Protein AF-A0A3D4HV06-F1 (afdb_monomer)

Solvent-accessible surface area (backbone atoms only — not comparable to full-atom values): 3987 Å² total; per-residue (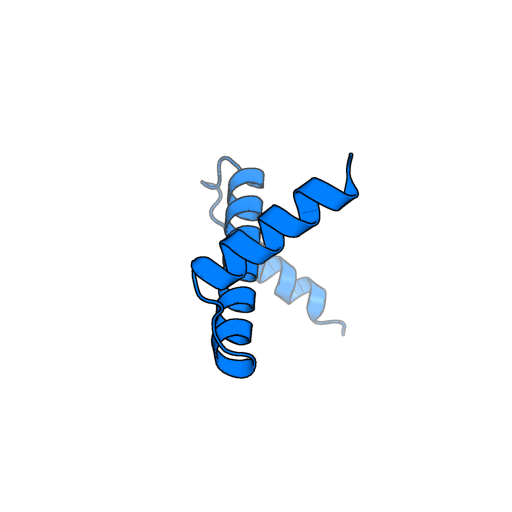Å²): 129,81,66,62,63,63,54,53,52,54,57,57,72,68,53,62,88,81,58,86,48,63,66,60,52,51,51,54,52,52,52,50,53,52,49,53,51,50,55,51,45,35,73,76,75,49,76,82,51,72,65,58,50,51,48,55,54,57,52,54,61,60,75,78,108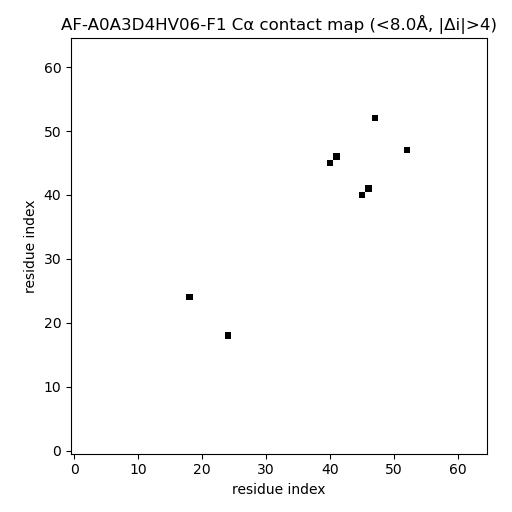

pLDDT: mean 77.78, std 12.25, range [46.16, 93.38]

Mean predicted aligned error: 12.36 Å

Sequence (65 aa):
MNNAKPAIMEHLNMISDDVKDEVEVLNRLYLLIHLEHSRKRCKTEGTISDDEVAEYFSQRKKTYI

Foldseek 3Di:
DPCPVVVVVVVVVPDDPVCPDPPVVVVVVVVVVVVVVVVVCCVVVNDDDPVRVVVVVVVVVVVVD

Structure (mmCIF, N/CA/C/O backbone):
data_AF-A0A3D4HV06-F1
#
_entry.id   AF-A0A3D4HV06-F1
#
loop_
_atom_site.group_PDB
_atom_site.id
_atom_site.type_symbol
_atom_site.label_atom_id
_atom_site.label_alt_id
_atom_site.label_comp_id
_atom_site.label_asym_id
_atom_site.label_entity_id
_atom_site.label_seq_id
_atom_site.pdbx_PDB_ins_code
_atom_site.Cartn_x
_atom_site.Cartn_y
_atom_site.Cartn_z
_atom_site.occupancy
_atom_site.B_iso_or_equiv
_atom_site.auth_seq_id
_atom_site.auth_comp_id
_atom_site.auth_asym_id
_atom_site.auth_atom_id
_atom_site.pdbx_PDB_model_num
ATOM 1 N N . MET A 1 1 ? 38.374 -2.697 -0.995 1.00 46.16 1 MET A N 1
ATOM 2 C CA . MET A 1 1 ? 37.788 -2.475 -2.336 1.00 46.16 1 MET A CA 1
ATOM 3 C C . MET A 1 1 ? 36.305 -2.219 -2.144 1.00 46.16 1 MET A C 1
ATOM 5 O O . MET A 1 1 ? 35.689 -2.935 -1.367 1.00 46.16 1 MET A O 1
ATOM 9 N N . ASN A 1 2 ? 35.765 -1.142 -2.718 1.00 53.78 2 ASN A N 1
ATOM 10 C CA . ASN A 1 2 ? 34.371 -0.761 -2.493 1.00 53.78 2 ASN A CA 1
ATOM 11 C C . ASN A 1 2 ? 33.464 -1.632 -3.381 1.00 53.78 2 ASN A C 1
ATOM 13 O O . ASN A 1 2 ? 33.310 -1.364 -4.571 1.00 53.78 2 ASN A O 1
ATOM 17 N N . ASN A 1 3 ? 32.914 -2.703 -2.804 1.00 67.75 3 ASN A N 1
ATOM 18 C CA . ASN A 1 3 ? 32.104 -3.712 -3.501 1.00 67.75 3 ASN A CA 1
ATOM 19 C C . ASN A 1 3 ? 30.706 -3.205 -3.908 1.00 67.75 3 ASN A C 1
ATOM 21 O O . ASN A 1 3 ? 29.926 -3.957 -4.482 1.00 67.75 3 ASN A O 1
ATOM 25 N N . ALA A 1 4 ? 30.386 -1.935 -3.648 1.00 68.31 4 ALA A N 1
ATOM 26 C CA . ALA A 1 4 ? 29.106 -1.340 -4.015 1.00 68.31 4 ALA A CA 1
ATOM 27 C C . ALA A 1 4 ? 28.916 -1.229 -5.538 1.00 68.31 4 ALA A C 1
ATOM 29 O O . ALA A 1 4 ? 27.830 -1.481 -6.047 1.00 68.31 4 ALA A O 1
ATOM 30 N N . LYS A 1 5 ? 29.974 -0.882 -6.285 1.00 68.62 5 LYS A N 1
ATOM 31 C CA . LYS A 1 5 ? 29.871 -0.631 -7.732 1.00 68.62 5 LYS A CA 1
ATOM 32 C C . LYS A 1 5 ? 29.534 -1.901 -8.540 1.00 68.62 5 LYS A C 1
ATOM 34 O O . LYS A 1 5 ? 28.632 -1.822 -9.367 1.00 68.62 5 LYS A O 1
ATOM 39 N N . PRO A 1 6 ? 30.177 -3.062 -8.301 1.00 77.12 6 PRO A N 1
ATOM 40 C CA . PRO A 1 6 ? 29.803 -4.315 -8.964 1.00 77.12 6 PRO A CA 1
ATOM 41 C C . PRO A 1 6 ? 28.381 -4.779 -8.622 1.00 77.12 6 PRO A C 1
ATOM 43 O O . PRO A 1 6 ? 27.646 -5.155 -9.525 1.00 77.12 6 PRO A O 1
ATOM 46 N N . ALA A 1 7 ? 27.974 -4.680 -7.351 1.00 72.75 7 ALA A N 1
ATOM 47 C CA . ALA A 1 7 ? 26.647 -5.108 -6.898 1.00 72.75 7 ALA A CA 1
ATOM 48 C C . ALA A 1 7 ? 25.509 -4.286 -7.533 1.00 72.75 7 ALA A C 1
ATOM 50 O O . ALA A 1 7 ? 24.469 -4.823 -7.902 1.00 72.75 7 ALA A O 1
ATOM 51 N N . ILE A 1 8 ? 25.721 -2.978 -7.710 1.00 70.94 8 ILE A N 1
ATOM 52 C CA . ILE A 1 8 ? 24.756 -2.109 -8.397 1.00 70.94 8 ILE A CA 1
ATOM 53 C C . ILE A 1 8 ? 24.651 -2.481 -9.883 1.00 70.94 8 ILE A C 1
ATOM 55 O O . ILE A 1 8 ? 23.545 -2.564 -10.409 1.00 70.94 8 ILE A O 1
ATOM 59 N N . MET A 1 9 ? 25.778 -2.741 -10.557 1.00 72.06 9 MET A N 1
ATOM 60 C CA . MET A 1 9 ? 25.779 -3.133 -11.975 1.00 72.06 9 MET A CA 1
ATOM 61 C C . MET A 1 9 ? 25.100 -4.486 -12.206 1.00 72.06 9 MET A C 1
ATOM 63 O O . MET A 1 9 ? 24.391 -4.651 -13.192 1.00 72.06 9 MET A O 1
ATOM 67 N N . GLU A 1 10 ? 25.282 -5.440 -11.293 1.00 78.44 10 GLU A N 1
ATOM 68 C CA . GLU A 1 10 ? 24.610 -6.740 -11.348 1.00 78.44 10 GLU A CA 1
ATOM 69 C C . GLU A 1 10 ? 23.087 -6.585 -11.260 1.00 78.44 10 GLU A C 1
ATOM 71 O O . GLU A 1 10 ? 22.369 -7.155 -12.076 1.00 78.44 10 GLU A O 1
ATOM 76 N N . HIS A 1 11 ? 22.589 -5.739 -10.354 1.00 72.44 11 HIS A N 1
ATOM 77 C CA . HIS A 1 11 ? 21.156 -5.464 -10.252 1.00 72.44 11 HIS A CA 1
ATOM 78 C C . HIS A 1 11 ? 20.582 -4.745 -11.473 1.00 72.44 11 HIS A C 1
ATOM 80 O O . HIS A 1 11 ? 19.485 -5.091 -11.904 1.00 72.44 11 HIS A O 1
ATOM 86 N N . LEU A 1 12 ? 21.311 -3.787 -12.051 1.00 64.25 12 LEU A N 1
ATOM 87 C CA . LEU A 1 12 ? 20.877 -3.090 -13.265 1.00 64.25 12 LEU A CA 1
ATOM 88 C C . LEU A 1 12 ? 20.814 -4.035 -14.473 1.00 64.25 12 LEU A C 1
ATOM 90 O O . LEU A 1 12 ? 19.861 -3.966 -15.238 1.00 64.25 12 LEU A O 1
ATOM 94 N N . ASN A 1 13 ? 21.758 -4.973 -14.592 1.00 70.62 13 ASN A N 1
ATOM 95 C CA . ASN A 1 13 ? 21.770 -5.978 -15.661 1.00 70.62 13 ASN A CA 1
ATOM 96 C C . ASN A 1 13 ? 20.640 -7.020 -15.552 1.00 70.62 13 ASN A C 1
ATOM 98 O O . ASN A 1 13 ? 20.401 -7.762 -16.501 1.00 70.62 13 ASN A O 1
ATOM 102 N N . MET A 1 14 ? 19.970 -7.121 -14.399 1.00 73.69 14 MET A N 1
ATOM 103 C CA . MET A 1 14 ? 18.802 -7.992 -14.214 1.00 73.69 14 MET A CA 1
ATOM 104 C C . MET A 1 14 ? 17.481 -7.299 -14.572 1.00 73.69 14 MET A C 1
ATOM 106 O O . MET A 1 14 ? 16.439 -7.958 -14.610 1.00 73.69 14 MET A O 1
ATOM 110 N N . ILE A 1 15 ? 17.500 -5.986 -14.811 1.00 67.56 15 ILE A N 1
ATOM 111 C CA . ILE A 1 15 ? 16.334 -5.244 -15.286 1.00 67.56 15 ILE A CA 1
ATOM 112 C C . ILE A 1 15 ? 16.186 -5.549 -16.776 1.00 67.56 15 ILE A C 1
ATOM 114 O O . ILE A 1 15 ? 17.125 -5.401 -17.548 1.00 67.56 15 ILE A O 1
ATOM 118 N N . SER A 1 16 ? 15.013 -6.040 -17.172 1.00 66.06 16 SER A N 1
ATOM 119 C CA . SER A 1 16 ? 14.737 -6.390 -18.564 1.00 66.06 16 SER A CA 1
ATOM 120 C C . SER A 1 16 ? 14.787 -5.148 -19.461 1.00 66.06 16 SER A C 1
ATOM 122 O O . SER A 1 16 ? 14.140 -4.151 -19.148 1.00 66.06 16 SER A O 1
ATOM 124 N N . ASP A 1 17 ? 15.464 -5.239 -20.609 1.00 65.94 17 ASP A N 1
ATOM 125 C CA . ASP A 1 17 ? 15.460 -4.191 -21.646 1.00 65.94 17 ASP A CA 1
ATOM 126 C C . ASP A 1 17 ? 14.045 -3.906 -22.206 1.00 65.94 17 ASP A C 1
ATOM 128 O O . ASP A 1 17 ? 13.811 -2.870 -22.826 1.00 65.94 17 ASP A O 1
ATOM 132 N N . ASP A 1 18 ? 13.073 -4.799 -21.958 1.00 64.12 18 ASP A N 1
ATOM 133 C CA . ASP A 1 18 ? 11.651 -4.610 -22.284 1.00 64.12 18 ASP A CA 1
ATOM 134 C C . ASP A 1 18 ? 10.914 -3.678 -21.301 1.00 64.12 18 ASP A C 1
ATOM 136 O O . ASP A 1 18 ? 9.706 -3.450 -21.446 1.00 64.12 18 ASP A O 1
ATOM 140 N N . VAL A 1 19 ? 11.607 -3.106 -20.309 1.00 61.81 19 VAL A N 1
ATOM 141 C CA . VAL A 1 19 ? 11.094 -1.998 -19.491 1.00 61.81 19 VAL A CA 1
ATOM 142 C C . VAL A 1 19 ? 11.012 -0.750 -20.374 1.00 61.81 19 VAL A C 1
ATOM 144 O O . VAL A 1 19 ? 11.855 0.136 -20.353 1.00 61.81 19 VAL A O 1
ATOM 147 N N . LYS A 1 20 ? 9.958 -0.691 -21.192 1.00 60.81 20 LYS A N 1
ATOM 148 C CA . LYS A 1 20 ? 9.695 0.415 -22.126 1.00 60.81 20 LYS A CA 1
ATOM 149 C C . LYS A 1 20 ? 9.451 1.753 -21.423 1.00 60.81 20 LYS A C 1
ATOM 151 O O . LYS A 1 20 ? 9.524 2.788 -22.076 1.00 60.81 20 LYS A O 1
ATOM 156 N N . ASP A 1 21 ? 9.148 1.724 -20.125 1.00 72.94 21 ASP A N 1
ATOM 157 C CA . ASP A 1 21 ? 8.899 2.905 -19.307 1.00 72.94 21 ASP A CA 1
ATOM 158 C C . ASP A 1 21 ? 9.531 2.738 -17.914 1.00 72.94 21 ASP A C 1
ATOM 160 O O . ASP A 1 21 ? 8.920 2.257 -16.954 1.00 72.94 21 ASP A O 1
ATOM 164 N N . GLU A 1 22 ? 10.806 3.114 -17.814 1.00 74.19 22 GLU A N 1
ATOM 165 C CA . GLU A 1 22 ? 11.559 3.138 -16.556 1.00 74.19 22 GLU A CA 1
ATOM 166 C C . GLU A 1 22 ? 10.845 3.967 -15.474 1.00 74.19 22 GLU A C 1
ATOM 168 O O . GLU A 1 22 ? 10.886 3.616 -14.292 1.00 74.19 22 GLU A O 1
ATOM 173 N N . VAL A 1 23 ? 10.137 5.035 -15.864 1.00 77.00 23 VAL A N 1
ATOM 174 C CA . VAL A 1 23 ? 9.393 5.903 -14.940 1.00 77.00 23 VAL A CA 1
ATOM 175 C C . VAL A 1 23 ? 8.201 5.155 -14.354 1.00 77.00 23 VAL A C 1
ATOM 177 O O . VAL A 1 23 ? 7.954 5.230 -13.148 1.00 77.00 23 VAL A O 1
ATOM 180 N N . GLU A 1 24 ? 7.481 4.387 -15.169 1.00 76.50 24 GLU A N 1
ATOM 181 C CA . GLU A 1 24 ? 6.395 3.538 -14.683 1.00 76.50 24 GLU A CA 1
ATOM 182 C C . GLU A 1 24 ? 6.900 2.487 -13.683 1.00 76.50 24 GLU A C 1
ATOM 184 O O . GLU A 1 24 ? 6.283 2.276 -12.633 1.00 76.50 24 GLU A O 1
ATOM 189 N N . VAL A 1 25 ? 8.047 1.862 -13.958 1.00 81.38 25 VAL A N 1
ATOM 190 C CA . VAL A 1 25 ? 8.656 0.890 -13.039 1.00 81.38 25 VAL A CA 1
ATOM 191 C C . VAL A 1 25 ? 9.057 1.545 -11.720 1.00 81.38 25 VAL A C 1
ATOM 193 O O . VAL A 1 25 ? 8.729 1.012 -10.657 1.00 81.38 25 VAL A O 1
ATOM 196 N N . LEU A 1 26 ? 9.684 2.722 -11.759 1.00 83.12 26 LEU A N 1
ATOM 197 C CA . LEU A 1 26 ? 10.025 3.478 -10.552 1.00 83.12 26 LEU A CA 1
ATOM 198 C C . LEU A 1 26 ? 8.779 3.859 -9.741 1.00 83.12 26 LEU A C 1
ATOM 200 O O . LEU A 1 26 ? 8.768 3.690 -8.520 1.00 83.12 26 LEU A O 1
ATOM 204 N N . ASN A 1 27 ? 7.703 4.290 -10.403 1.00 78.25 27 ASN A N 1
ATOM 205 C CA . ASN A 1 27 ? 6.431 4.597 -9.747 1.00 78.25 27 ASN A CA 1
ATOM 206 C C . ASN A 1 27 ? 5.828 3.363 -9.063 1.00 78.25 27 ASN A C 1
ATOM 208 O O . ASN A 1 27 ? 5.383 3.436 -7.915 1.00 78.25 27 ASN A O 1
ATOM 212 N N . ARG A 1 28 ? 5.844 2.206 -9.733 1.00 80.00 28 ARG A N 1
ATOM 213 C CA . ARG A 1 28 ? 5.356 0.942 -9.161 1.00 80.00 28 ARG A CA 1
ATOM 214 C C . ARG A 1 28 ? 6.197 0.503 -7.959 1.00 80.00 28 ARG A C 1
ATOM 216 O O . ARG A 1 28 ? 5.633 0.095 -6.945 1.00 80.00 28 ARG A O 1
ATOM 223 N N . LEU A 1 29 ? 7.523 0.629 -8.033 1.00 85.62 29 LEU A N 1
ATOM 224 C CA . LEU A 1 29 ? 8.424 0.330 -6.913 1.00 85.62 29 LEU A CA 1
ATOM 225 C C . LEU A 1 29 ? 8.169 1.251 -5.715 1.00 85.62 29 LEU A C 1
ATOM 227 O O . LEU A 1 29 ? 8.080 0.779 -4.582 1.00 85.62 29 LEU A O 1
ATOM 231 N N . TYR A 1 30 ? 7.985 2.547 -5.961 1.00 84.19 30 TYR A N 1
ATOM 232 C CA . TYR A 1 30 ? 7.631 3.512 -4.924 1.00 84.19 30 TYR A CA 1
ATOM 233 C C . TYR A 1 30 ? 6.317 3.139 -4.220 1.00 84.19 30 TYR A C 1
ATOM 235 O O . TYR A 1 30 ? 6.262 3.103 -2.988 1.00 84.19 30 TYR A O 1
ATOM 243 N N . LEU A 1 31 ? 5.279 2.778 -4.984 1.00 87.44 31 LEU A N 1
ATOM 244 C CA . LEU A 1 31 ? 4.000 2.321 -4.430 1.00 87.44 31 LEU A CA 1
ATOM 245 C C . LEU A 1 31 ? 4.159 1.062 -3.568 1.00 87.44 31 LEU A C 1
ATOM 247 O O . LEU A 1 31 ? 3.570 0.987 -2.489 1.00 87.44 31 LEU A O 1
ATOM 251 N N . LEU A 1 32 ? 4.976 0.097 -3.999 1.00 89.44 32 LEU A N 1
ATOM 252 C CA . LEU A 1 32 ? 5.242 -1.121 -3.229 1.00 89.44 32 LEU A CA 1
ATOM 253 C C . LEU A 1 32 ? 5.922 -0.820 -1.888 1.00 89.44 32 LEU A C 1
ATOM 255 O O . LEU A 1 32 ? 5.489 -1.345 -0.861 1.00 89.44 32 LEU A O 1
ATOM 259 N N . ILE A 1 33 ? 6.928 0.060 -1.875 1.00 90.81 33 ILE A N 1
ATOM 260 C CA . ILE A 1 33 ? 7.612 0.482 -0.641 1.00 90.81 33 ILE A CA 1
ATOM 261 C C . ILE A 1 33 ? 6.621 1.148 0.320 1.00 90.81 33 ILE A C 1
ATOM 263 O O . ILE A 1 33 ? 6.590 0.829 1.512 1.00 90.81 33 ILE A O 1
ATOM 267 N N . HIS A 1 34 ? 5.776 2.045 -0.193 1.00 91.25 34 HIS A N 1
ATOM 268 C CA . HIS A 1 34 ? 4.750 2.707 0.611 1.00 91.25 34 HIS A CA 1
ATOM 269 C C . HIS A 1 34 ? 3.736 1.724 1.193 1.00 91.25 34 HIS A C 1
ATOM 271 O O . HIS A 1 34 ? 3.369 1.838 2.366 1.00 91.25 34 HIS A O 1
ATOM 277 N N . LEU A 1 35 ? 3.314 0.738 0.405 1.00 91.94 35 LEU A N 1
ATOM 278 C CA . LEU A 1 35 ? 2.363 -0.277 0.838 1.00 91.94 35 LEU A CA 1
ATOM 279 C C . LEU A 1 35 ? 2.968 -1.198 1.902 1.00 91.94 35 LEU A C 1
ATOM 281 O O . LEU A 1 35 ? 2.319 -1.494 2.906 1.0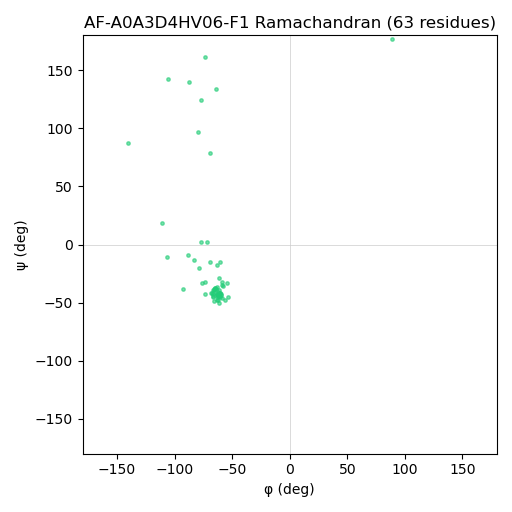0 91.94 35 LEU A O 1
ATOM 285 N N . GLU A 1 36 ? 4.227 -1.608 1.741 1.00 93.38 36 GLU A N 1
ATOM 286 C CA . GLU A 1 36 ? 4.927 -2.400 2.752 1.00 93.38 36 GLU A CA 1
ATOM 287 C C . GLU A 1 36 ? 5.091 -1.619 4.061 1.00 93.38 36 GLU A C 1
ATOM 289 O O . GLU A 1 36 ? 4.833 -2.155 5.144 1.00 93.38 36 GLU A O 1
ATOM 294 N N . HIS A 1 37 ? 5.471 -0.343 3.974 1.00 92.06 37 HIS A N 1
ATOM 295 C CA . HIS A 1 37 ? 5.596 0.525 5.138 1.00 92.06 37 HIS A CA 1
ATOM 296 C C . HIS A 1 37 ? 4.246 0.703 5.846 1.00 92.06 37 HIS A C 1
ATOM 298 O O . HIS A 1 37 ? 4.160 0.500 7.057 1.00 92.06 37 HIS A O 1
ATOM 304 N N . SER A 1 38 ? 3.177 0.992 5.100 1.00 88.12 38 SER A N 1
ATOM 305 C CA . SER A 1 38 ? 1.818 1.079 5.645 1.00 88.12 38 SER A CA 1
ATOM 306 C C . SER A 1 38 ? 1.423 -0.217 6.358 1.00 88.12 38 SER A C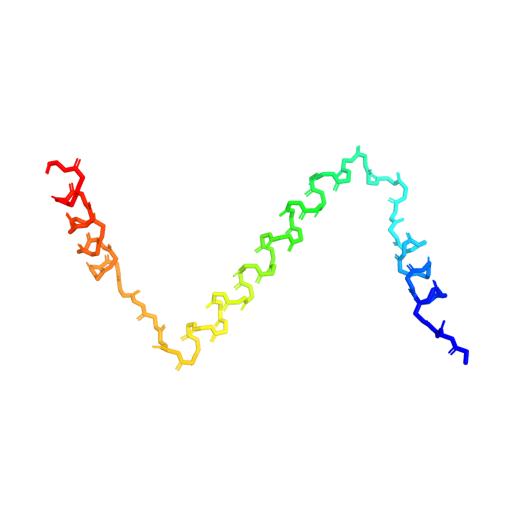 1
ATOM 308 O O . SER A 1 38 ? 1.023 -0.183 7.519 1.00 88.12 38 SER A O 1
ATOM 310 N N . ARG A 1 39 ? 1.656 -1.377 5.733 1.00 90.69 39 ARG A N 1
ATOM 311 C CA . ARG A 1 39 ? 1.361 -2.686 6.330 1.00 90.69 39 ARG A CA 1
ATOM 312 C C . ARG A 1 39 ? 2.157 -2.950 7.610 1.00 90.69 39 ARG A C 1
ATOM 314 O O . ARG A 1 39 ? 1.613 -3.542 8.540 1.00 90.69 39 ARG A O 1
ATOM 321 N N . LYS A 1 40 ? 3.433 -2.551 7.670 1.00 93.00 40 LYS A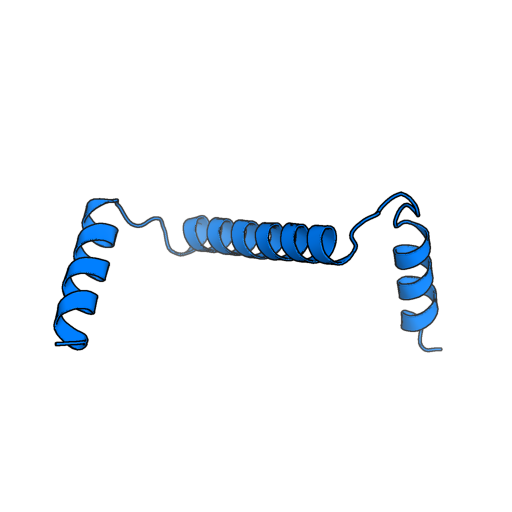 N 1
ATOM 322 C CA . LYS A 1 40 ? 4.250 -2.650 8.893 1.00 93.00 40 LYS A CA 1
ATOM 323 C C . LYS A 1 40 ? 3.667 -1.786 10.005 1.00 93.00 40 LYS A C 1
ATOM 325 O O . LYS A 1 40 ? 3.448 -2.307 11.093 1.00 93.00 40 LYS A O 1
ATOM 330 N N . ARG A 1 41 ? 3.334 -0.528 9.707 1.00 89.94 41 ARG A N 1
ATOM 331 C CA . ARG A 1 41 ? 2.714 0.387 10.673 1.00 89.94 41 ARG A CA 1
ATOM 332 C C . ARG A 1 41 ? 1.384 -0.138 11.190 1.00 89.94 41 ARG A C 1
ATOM 334 O O . ARG A 1 41 ? 1.190 -0.169 12.395 1.00 89.94 41 ARG A O 1
ATOM 341 N N . CYS A 1 42 ? 0.525 -0.672 10.322 1.00 91.00 42 CYS A N 1
ATOM 342 C CA . CYS A 1 42 ? -0.733 -1.280 10.758 1.00 91.00 42 CYS A CA 1
ATOM 343 C C . CYS A 1 42 ? -0.529 -2.443 11.7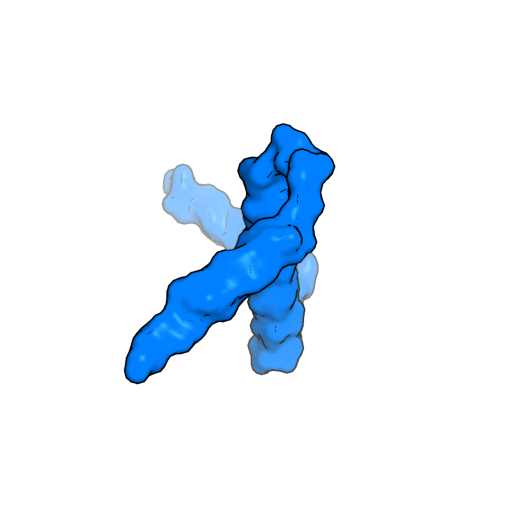42 1.00 91.00 42 CYS A C 1
ATOM 345 O O . CYS A 1 42 ? -1.349 -2.651 12.630 1.00 91.00 42 CYS A O 1
ATOM 347 N N . LYS A 1 43 ? 0.566 -3.203 11.611 1.00 90.06 43 LYS A N 1
ATOM 348 C CA . LYS A 1 43 ? 0.897 -4.288 12.547 1.00 90.06 43 LYS A CA 1
ATOM 349 C C . LYS A 1 43 ? 1.453 -3.787 13.881 1.00 90.06 43 LYS A C 1
ATOM 351 O O . LYS A 1 43 ? 1.257 -4.464 14.882 1.00 90.06 43 LYS A O 1
ATOM 356 N N . THR A 1 44 ? 2.186 -2.675 13.892 1.00 91.62 44 THR A N 1
ATOM 357 C CA . THR A 1 44 ? 2.863 -2.158 15.095 1.00 91.62 44 THR A CA 1
ATOM 358 C C . THR A 1 44 ? 2.022 -1.153 15.871 1.00 91.62 44 THR A C 1
ATOM 360 O O . THR A 1 44 ? 2.046 -1.151 17.094 1.00 91.62 44 THR A O 1
ATOM 363 N N . GLU A 1 45 ? 1.296 -0.296 15.159 1.00 90.50 45 GLU A N 1
ATOM 364 C CA . GLU A 1 45 ? 0.514 0.823 15.697 1.00 90.50 45 GLU A CA 1
ATOM 365 C C . GLU A 1 45 ? -0.999 0.541 15.663 1.00 90.50 45 GLU A C 1
ATOM 367 O O . GLU A 1 45 ? -1.768 1.269 16.281 1.00 90.50 45 GLU A O 1
ATOM 372 N N . GLY A 1 46 ? -1.428 -0.525 14.977 1.00 85.19 46 GLY A N 1
ATOM 373 C CA . GLY A 1 46 ? -2.838 -0.841 14.759 1.00 85.19 46 GLY A CA 1
ATOM 374 C C . GLY A 1 46 ? -3.416 -0.185 13.501 1.00 85.19 46 GLY A C 1
ATOM 375 O O . GLY A 1 46 ? -2.740 0.537 12.765 1.00 85.19 46 GLY A O 1
ATOM 376 N N . THR A 1 47 ? -4.680 -0.479 13.216 1.00 86.75 47 THR A N 1
ATOM 377 C CA . THR A 1 47 ? -5.434 0.104 12.099 1.00 86.75 47 THR A CA 1
ATOM 378 C C . THR A 1 47 ? -6.432 1.123 12.621 1.00 86.75 47 THR A C 1
ATOM 380 O O . THR A 1 47 ? -7.060 0.883 13.647 1.00 86.75 47 THR A O 1
ATOM 383 N N . ILE A 1 48 ? -6.614 2.206 11.875 1.00 85.19 48 ILE A N 1
ATOM 384 C CA . ILE A 1 48 ? -7.704 3.161 12.079 1.00 85.19 48 ILE A CA 1
ATOM 385 C C . ILE A 1 48 ? -8.939 2.704 11.306 1.00 85.19 48 ILE A C 1
ATOM 387 O O . ILE A 1 48 ? -8.828 2.193 10.190 1.00 85.19 48 ILE A O 1
ATOM 391 N N . SER A 1 49 ? -10.097 2.860 11.930 1.00 87.75 49 SER A N 1
ATOM 392 C CA . SER A 1 49 ? -11.411 2.598 11.351 1.00 87.75 49 SER A CA 1
ATOM 393 C C . SER A 1 49 ? -11.809 3.670 10.336 1.00 87.75 49 SER A C 1
ATOM 395 O O . SER A 1 49 ? -11.283 4.786 10.338 1.00 87.75 49 SER A O 1
ATOM 397 N N . ASP A 1 50 ? -12.780 3.341 9.484 1.00 88.75 50 ASP A N 1
ATOM 398 C CA . ASP A 1 50 ? -13.314 4.279 8.492 1.00 88.75 50 ASP A CA 1
ATOM 399 C C . ASP A 1 50 ? -13.893 5.544 9.150 1.00 88.75 50 ASP A C 1
ATOM 401 O O . ASP A 1 50 ? -13.731 6.643 8.617 1.00 88.75 50 ASP A O 1
ATOM 405 N N . ASP A 1 51 ? -14.490 5.407 10.338 1.00 91.12 51 ASP A N 1
ATOM 406 C CA . ASP A 1 51 ? -15.031 6.525 11.116 1.00 91.12 51 ASP A CA 1
ATOM 407 C C . ASP A 1 51 ? -13.918 7.459 11.621 1.00 91.12 51 ASP A C 1
ATOM 409 O O . ASP A 1 51 ? -14.016 8.678 11.472 1.00 91.12 51 ASP A O 1
ATOM 413 N N . GLU A 1 52 ? -12.814 6.907 12.138 1.00 86.44 52 GLU A N 1
ATOM 414 C CA . GLU A 1 52 ? -11.645 7.689 12.580 1.00 86.44 52 GLU A CA 1
ATOM 415 C C . GLU A 1 52 ? -10.969 8.415 11.408 1.00 86.44 52 GLU A C 1
ATOM 417 O O . GLU A 1 52 ? -10.532 9.565 11.529 1.00 86.44 52 GLU A O 1
ATOM 422 N N . VAL A 1 53 ? -10.912 7.767 10.241 1.00 85.19 53 VAL A N 1
ATOM 423 C CA . VAL A 1 53 ? -10.400 8.370 9.005 1.00 85.19 53 VAL A CA 1
ATOM 424 C C . VAL A 1 53 ? -11.307 9.519 8.557 1.00 85.19 53 VAL A C 1
ATOM 426 O O . VAL A 1 53 ? -10.820 10.618 8.267 1.00 85.19 53 VAL A O 1
ATOM 429 N N . ALA A 1 54 ? -12.621 9.292 8.514 1.00 86.06 54 ALA A N 1
ATOM 430 C CA . ALA A 1 54 ? -13.604 10.305 8.146 1.00 86.06 54 ALA A CA 1
ATOM 431 C C . ALA A 1 54 ? -13.545 11.514 9.091 1.00 86.06 54 ALA A C 1
ATOM 433 O O . ALA A 1 54 ? -13.542 12.662 8.627 1.00 86.06 54 ALA A O 1
ATOM 434 N N . GLU A 1 55 ? -13.418 11.278 10.398 1.00 89.31 55 GLU A N 1
ATOM 435 C CA . GLU A 1 55 ? -13.264 12.335 11.389 1.00 89.31 55 GLU A CA 1
ATOM 436 C C . GLU A 1 55 ? -11.982 13.149 11.151 1.00 89.31 55 GLU A C 1
ATOM 438 O O . GLU A 1 55 ? -12.062 14.376 11.023 1.00 89.31 55 GLU A O 1
ATOM 443 N N . TYR A 1 56 ? -10.826 12.496 10.991 1.00 85.06 56 TYR A N 1
ATOM 444 C CA . TYR A 1 56 ? -9.544 13.164 10.733 1.00 85.06 56 TYR A CA 1
ATOM 445 C C . TYR A 1 56 ? -9.606 14.112 9.522 1.00 85.06 56 TYR A C 1
ATOM 447 O O . TYR A 1 56 ? -9.159 15.266 9.582 1.00 85.06 56 TYR A O 1
ATOM 455 N N . PHE A 1 57 ? -10.209 13.667 8.415 1.00 84.31 57 PHE A N 1
ATOM 456 C CA . PHE A 1 57 ? -10.357 14.503 7.220 1.00 84.31 57 PHE A CA 1
ATOM 457 C C . PHE A 1 57 ? -11.418 15.599 7.375 1.00 84.31 57 PHE A C 1
ATOM 459 O O . PHE A 1 57 ? -11.243 16.697 6.834 1.00 84.31 57 PHE A O 1
ATOM 466 N N . SER A 1 58 ? -12.484 15.352 8.140 1.00 85.50 58 SER A N 1
ATOM 467 C CA . SER A 1 58 ? -13.486 16.376 8.458 1.00 85.50 58 SER A CA 1
ATOM 468 C C . SER A 1 58 ? -12.889 17.532 9.271 1.00 85.50 58 SER A C 1
AT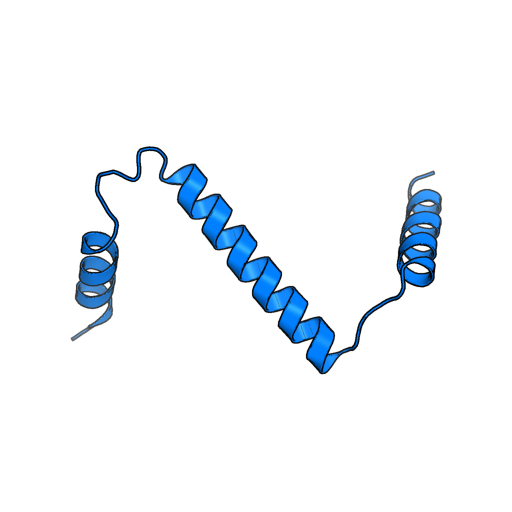OM 470 O O . SER A 1 58 ? -13.226 18.695 9.033 1.00 85.50 58 SER A O 1
ATOM 472 N N . GLN A 1 59 ? -11.952 17.231 10.177 1.00 79.56 59 GLN A N 1
ATOM 473 C CA . GLN A 1 59 ? -11.246 18.221 10.9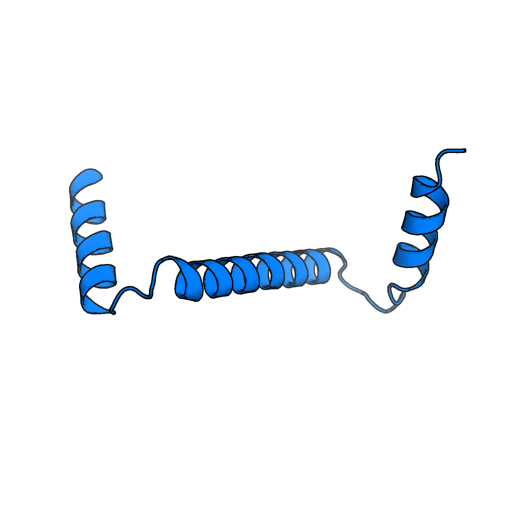87 1.00 79.56 59 GLN A CA 1
ATOM 474 C C . GLN A 1 59 ? -10.225 19.003 10.152 1.00 79.56 59 GLN A C 1
ATOM 476 O O . GLN A 1 59 ? -10.208 20.231 10.221 1.00 79.56 59 GLN A O 1
ATOM 481 N N . ARG A 1 60 ? -9.454 18.340 9.273 1.00 73.62 60 ARG A N 1
ATOM 482 C CA . ARG A 1 60 ? -8.532 19.030 8.345 1.00 73.62 60 ARG A CA 1
ATOM 483 C C . ARG A 1 60 ? -9.239 20.029 7.435 1.00 73.62 60 ARG A C 1
ATOM 485 O O . ARG A 1 60 ? -8.673 21.079 7.148 1.00 73.62 60 ARG A O 1
ATOM 492 N N . LYS A 1 61 ? -10.471 19.744 6.998 1.00 61.75 61 LYS A N 1
ATOM 493 C CA . LYS A 1 61 ? -11.267 20.686 6.191 1.00 61.75 61 LYS A CA 1
ATOM 494 C C . LYS A 1 61 ? -11.569 21.997 6.926 1.00 61.75 61 LYS A C 1
ATOM 496 O O . LYS A 1 61 ? -11.705 23.017 6.267 1.00 61.75 61 LYS A O 1
ATOM 501 N N . LYS A 1 62 ? -11.646 21.982 8.260 1.00 59.75 62 LYS A N 1
ATOM 502 C CA . LYS A 1 62 ? -11.904 23.178 9.081 1.00 59.75 62 LYS A CA 1
ATOM 503 C C . LYS A 1 62 ? -10.666 24.058 9.269 1.00 59.75 62 LYS A C 1
ATOM 505 O O . LYS A 1 62 ? -10.814 25.224 9.591 1.00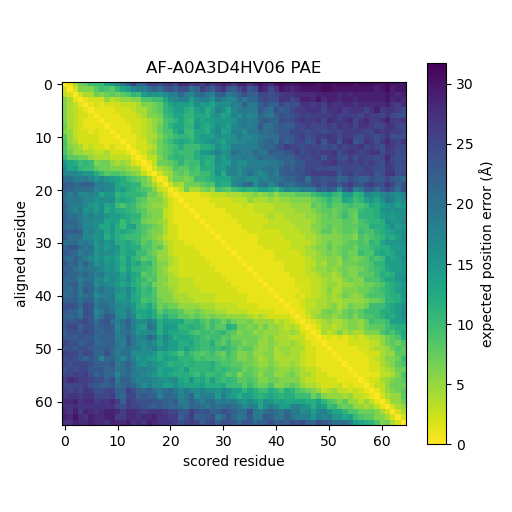 59.75 62 LYS A O 1
ATOM 510 N N . THR A 1 63 ? -9.461 23.518 9.079 1.00 56.59 63 THR A N 1
ATOM 511 C CA . THR A 1 63 ? -8.193 24.250 9.271 1.00 56.59 63 THR A CA 1
ATOM 512 C C . THR A 1 63 ? -7.788 25.092 8.053 1.00 56.59 63 THR A C 1
ATOM 514 O O . THR A 1 63 ? -6.899 25.928 8.161 1.00 56.59 63 THR A O 1
ATOM 517 N N . TYR A 1 64 ? -8.426 24.886 6.897 1.00 52.81 64 TYR A N 1
ATOM 518 C CA . TYR A 1 64 ? -8.142 25.612 5.650 1.00 52.81 64 TYR A CA 1
ATOM 519 C C . TYR A 1 64 ? -9.281 26.560 5.221 1.00 52.81 64 TYR A C 1
ATOM 521 O O . TYR A 1 64 ? -9.334 26.944 4.052 1.00 52.81 64 TYR A O 1
ATOM 529 N N . ILE A 1 65 ? -10.189 26.916 6.141 1.00 47.53 65 ILE A N 1
ATOM 530 C CA . ILE A 1 65 ? -11.236 27.938 5.954 1.00 47.53 65 ILE A CA 1
ATOM 531 C C . ILE A 1 65 ? -10.941 29.112 6.884 1.00 47.53 65 ILE A C 1
ATOM 533 O O . ILE A 1 65 ? -10.644 28.839 8.068 1.00 47.53 65 ILE A O 1
#

Secondary structure (DSSP, 8-state):
--THHHHHHHHHHTS-TT-S-HHHHHHHHHHHHHHHHHHHHHHHH----HHHHHHHHHHHHHHT-

Radius of gyration: 19.89 Å; Cα contacts (8 Å, |Δi|>4): 4; chains: 1; bounding box: 53×36×38 Å